Protein AF-A0A0J1BPG5-F1 (afdb_monomer_lite)

Structure (mmCIF, N/CA/C/O backbone):
data_AF-A0A0J1BPG5-F1
#
_entry.id   AF-A0A0J1BPG5-F1
#
loop_
_atom_site.group_PDB
_atom_site.id
_atom_site.type_symbol
_atom_site.label_atom_id
_atom_site.label_alt_id
_atom_site.label_comp_id
_atom_site.label_asym_id
_atom_site.label_entity_id
_atom_site.label_seq_id
_atom_site.pdbx_PDB_ins_code
_atom_site.Cartn_x
_atom_site.Cartn_y
_atom_site.Cartn_z
_atom_site.occupancy
_atom_site.B_iso_or_equiv
_atom_site.auth_seq_id
_atom_site.auth_comp_id
_atom_site.auth_asym_id
_atom_site.auth_atom_id
_atom_site.pdbx_PDB_model_num
ATOM 1 N N . MET A 1 1 ? -64.430 17.012 45.928 1.00 40.44 1 MET A N 1
ATOM 2 C CA . MET A 1 1 ? -64.135 16.975 44.481 1.00 40.44 1 MET A CA 1
ATOM 3 C C . MET A 1 1 ? -62.806 17.690 44.290 1.00 40.44 1 MET A C 1
ATOM 5 O O . MET A 1 1 ? -62.774 18.909 44.250 1.00 40.44 1 MET A O 1
ATOM 9 N N . THR A 1 2 ? -61.705 16.946 44.388 1.00 44.47 2 THR A N 1
ATOM 10 C CA . THR A 1 2 ? -60.330 17.469 44.451 1.00 44.47 2 THR A CA 1
ATOM 11 C C . THR A 1 2 ? -59.720 17.453 43.049 1.00 44.47 2 THR A C 1
ATOM 13 O O . THR A 1 2 ? -59.642 16.403 42.420 1.00 44.47 2 THR A O 1
ATOM 16 N N . ASP A 1 3 ? -59.353 18.635 42.557 1.00 49.94 3 ASP A N 1
ATOM 17 C CA . ASP A 1 3 ? -58.780 18.901 41.230 1.00 49.94 3 ASP A CA 1
ATOM 18 C C . ASP A 1 3 ? -57.337 18.338 41.126 1.00 49.94 3 ASP A C 1
ATOM 20 O O . ASP A 1 3 ? -56.510 18.642 41.994 1.00 49.94 3 ASP A O 1
ATOM 24 N N . PRO A 1 4 ? -56.992 17.514 40.111 1.00 56.50 4 PRO A N 1
ATOM 25 C CA . PRO A 1 4 ? -55.675 16.909 39.962 1.00 56.50 4 PRO A CA 1
ATOM 26 C C . PRO A 1 4 ? -54.761 17.828 39.144 1.00 56.50 4 PRO A C 1
ATOM 28 O O . PRO A 1 4 ? -54.437 17.558 37.989 1.00 56.50 4 PRO A O 1
ATOM 31 N N . ARG A 1 5 ? -54.303 18.930 39.738 1.00 52.34 5 ARG A N 1
ATOM 32 C CA . ARG A 1 5 ? -53.213 19.727 39.159 1.00 52.34 5 ARG A CA 1
ATOM 33 C C . ARG A 1 5 ? -51.902 19.413 39.859 1.00 52.34 5 ARG A C 1
ATOM 35 O O . ARG A 1 5 ? -51.412 20.176 40.682 1.00 52.34 5 ARG A O 1
ATOM 42 N N . THR A 1 6 ? -51.317 18.273 39.507 1.00 50.06 6 THR A N 1
ATOM 43 C CA . THR A 1 6 ? -49.895 18.015 39.749 1.00 50.06 6 THR A CA 1
ATOM 44 C C . THR A 1 6 ? -49.114 18.677 38.613 1.00 50.06 6 THR A C 1
ATOM 46 O O . THR A 1 6 ? -49.211 18.216 37.474 1.00 50.06 6 THR A O 1
ATOM 49 N N . PRO A 1 7 ? -48.346 19.757 38.839 1.00 49.91 7 PRO A N 1
ATOM 50 C CA . PRO A 1 7 ? -47.414 20.205 37.822 1.00 49.91 7 PRO A CA 1
ATOM 51 C C . PRO A 1 7 ? -46.333 19.129 37.700 1.00 49.91 7 PRO A C 1
ATOM 53 O O . PRO A 1 7 ? -45.561 18.897 38.632 1.00 49.91 7 PRO A O 1
ATOM 56 N N . ALA A 1 8 ? -46.300 18.442 36.556 1.00 49.44 8 ALA A N 1
ATOM 57 C CA . ALA A 1 8 ? -45.206 17.564 36.173 1.00 49.44 8 ALA A CA 1
ATOM 58 C C . ALA A 1 8 ? -43.928 18.409 36.119 1.00 49.44 8 ALA A C 1
ATOM 60 O O . ALA A 1 8 ? -43.633 19.079 35.127 1.00 49.44 8 ALA A O 1
ATOM 61 N N . ARG A 1 9 ? -43.208 18.442 37.242 1.00 46.25 9 ARG A N 1
ATOM 62 C CA . ARG A 1 9 ? -41.942 19.143 37.405 1.00 46.25 9 ARG A CA 1
ATOM 63 C C . ARG A 1 9 ? -40.954 18.473 36.459 1.00 46.25 9 ARG A C 1
ATOM 65 O O . ARG A 1 9 ? -40.391 17.435 36.783 1.00 46.25 9 ARG A O 1
ATOM 72 N N . ARG A 1 10 ? -40.805 19.026 35.252 1.00 55.59 10 ARG A N 1
ATOM 73 C CA . ARG A 1 10 ? -39.777 18.614 34.295 1.00 55.59 10 ARG A CA 1
ATOM 74 C C . ARG A 1 10 ? -38.435 18.878 34.963 1.00 55.59 10 ARG A C 1
ATOM 76 O O . ARG A 1 10 ? -37.985 20.019 35.035 1.00 55.59 10 ARG A O 1
ATOM 83 N N . VAL A 1 11 ? -37.855 17.830 35.536 1.00 58.38 11 VAL A N 1
ATOM 84 C CA . VAL A 1 11 ? -36.516 17.857 36.113 1.00 58.38 11 VAL A CA 1
ATOM 85 C C . VAL A 1 11 ? -35.565 17.996 34.932 1.00 58.38 11 VAL A C 1
ATOM 87 O O . VAL A 1 11 ? -35.218 17.012 34.285 1.00 58.38 11 VAL A O 1
ATOM 90 N N . LEU A 1 12 ? -35.222 19.239 34.586 1.00 57.22 12 LEU A N 1
ATOM 91 C CA . LEU A 1 12 ? -34.100 19.495 33.693 1.00 57.22 12 LEU A CA 1
ATOM 92 C C . LEU A 1 12 ? -32.877 18.849 34.362 1.00 57.22 12 LEU A C 1
ATOM 94 O O . LEU A 1 12 ? -32.638 19.135 35.542 1.00 57.22 12 LEU A O 1
ATOM 98 N N . PRO A 1 13 ? -32.143 17.955 33.677 1.00 60.31 13 PRO A N 1
ATOM 99 C CA . PRO A 1 13 ? -30.957 17.359 34.264 1.00 60.31 13 PRO A CA 1
ATOM 100 C C . PRO A 1 13 ? -30.016 18.495 34.678 1.00 60.31 13 PRO A C 1
ATOM 102 O O . PRO A 1 13 ? -29.844 19.449 33.909 1.00 60.31 13 PRO A O 1
ATOM 105 N N . PRO A 1 14 ? -29.444 18.454 35.891 1.00 72.81 14 PRO A N 1
ATOM 106 C CA . PRO A 1 14 ? -28.554 19.514 36.320 1.00 72.81 14 PRO A CA 1
ATOM 107 C C . PRO A 1 14 ? -27.385 19.600 35.330 1.00 72.81 14 PRO A C 1
ATOM 109 O O . PRO A 1 14 ? -26.887 18.578 34.859 1.00 72.81 14 PRO A O 1
ATOM 112 N N . LEU A 1 15 ? -26.956 20.824 35.000 1.00 72.06 15 LEU A N 1
ATOM 113 C CA . LEU A 1 15 ? -25.802 21.111 34.132 1.00 72.06 15 LEU A CA 1
ATOM 114 C C . LEU A 1 15 ? -24.607 20.144 34.309 1.00 72.06 15 LEU A C 1
ATOM 116 O O . LEU A 1 15 ? -24.095 19.676 33.291 1.00 72.06 15 LEU A O 1
ATOM 120 N N . PRO A 1 16 ? -24.179 19.769 35.537 1.00 76.25 16 PRO A N 1
ATOM 121 C CA . PRO A 1 16 ? -23.115 18.778 35.724 1.00 76.25 16 PRO A CA 1
ATOM 122 C C . PRO A 1 16 ? -23.432 17.393 35.145 1.00 76.25 16 PRO A C 1
ATOM 124 O O . PRO A 1 16 ? -22.532 16.737 34.632 1.00 76.25 16 PRO A O 1
ATOM 127 N N . THR A 1 17 ? -24.687 16.942 35.179 1.00 80.81 17 THR A N 1
ATOM 128 C CA . THR A 1 17 ? -25.101 15.664 34.582 1.00 80.81 17 THR A CA 1
ATOM 129 C C . THR A 1 17 ? -24.989 15.712 33.067 1.00 80.81 17 THR A C 1
ATOM 131 O O . THR A 1 17 ? -24.470 14.771 32.479 1.00 80.81 17 THR A O 1
ATOM 134 N N . VAL A 1 18 ? -25.405 16.822 32.446 1.00 83.81 18 VAL A N 1
ATOM 135 C CA . VAL A 1 18 ? -25.282 17.019 30.993 1.00 83.81 18 VAL A CA 1
ATOM 136 C C . VAL A 1 18 ? -23.811 17.009 30.580 1.00 83.81 18 VAL A C 1
ATOM 138 O O . VAL A 1 18 ? -23.436 16.268 29.671 1.00 83.81 18 VAL A O 1
ATOM 141 N N . LEU A 1 19 ? -22.966 17.762 31.291 1.00 84.56 19 LEU A N 1
ATOM 142 C CA . LEU A 1 19 ? -21.525 17.804 31.047 1.00 84.56 19 LEU A CA 1
ATOM 143 C C . LEU A 1 19 ? -20.885 16.415 31.194 1.00 84.56 19 LEU A C 1
ATOM 145 O O . LEU A 1 19 ? -20.103 16.012 30.338 1.00 84.56 19 LEU A O 1
ATOM 149 N N . LEU A 1 20 ? -21.255 15.665 32.237 1.00 86.62 20 LEU A N 1
ATOM 150 C CA . LEU A 1 20 ? -20.768 14.306 32.467 1.00 86.62 20 LEU A CA 1
ATOM 151 C C . LEU A 1 20 ? -21.161 13.372 31.316 1.00 86.62 20 LEU A C 1
ATOM 153 O O . LEU A 1 20 ? -20.309 12.657 30.799 1.00 86.62 20 LEU A O 1
ATOM 157 N N . THR A 1 21 ? -22.420 13.397 30.869 1.00 85.88 21 THR A N 1
ATOM 158 C CA . THR A 1 21 ? -22.851 12.591 29.715 1.00 85.88 21 THR A CA 1
ATOM 159 C C . THR A 1 21 ? -22.114 12.969 28.438 1.00 85.88 21 THR A C 1
ATOM 161 O O . THR A 1 21 ? -21.684 12.080 27.709 1.00 85.88 21 THR A O 1
ATOM 164 N N . VAL A 1 22 ? -21.908 14.263 28.178 1.00 88.25 22 VAL A N 1
ATOM 165 C CA . VAL A 1 22 ? -21.144 14.730 27.012 1.00 88.25 22 VAL A CA 1
ATOM 166 C C . VAL A 1 22 ? -19.698 14.241 27.088 1.00 88.25 22 VAL A C 1
ATOM 168 O O . VAL A 1 22 ? -19.182 13.727 26.099 1.00 88.25 22 VAL A O 1
ATOM 171 N N . LEU A 1 23 ? -19.068 14.319 28.263 1.00 89.00 23 LEU A N 1
ATOM 172 C CA . LEU A 1 23 ? -17.714 13.818 28.488 1.00 89.00 23 LEU A CA 1
ATOM 173 C C . LEU A 1 23 ? -17.625 12.301 28.271 1.00 89.00 23 LEU A C 1
ATOM 175 O O . LEU A 1 23 ? -16.707 11.836 27.601 1.00 89.00 23 LEU A O 1
ATOM 179 N N . VAL A 1 24 ? -18.587 11.529 28.783 1.00 86.94 24 VAL A N 1
ATOM 180 C CA . VAL A 1 24 ? -18.648 10.071 28.593 1.00 86.94 24 VAL A CA 1
ATOM 181 C C . VAL A 1 24 ? -18.837 9.715 27.119 1.00 86.94 24 VAL A C 1
ATOM 183 O O . VAL A 1 24 ? -18.150 8.827 26.622 1.00 86.94 24 VAL A O 1
ATOM 186 N N . VAL A 1 25 ? -19.709 10.421 26.395 1.00 88.31 25 VAL A N 1
ATOM 187 C CA . VAL A 1 25 ? -19.909 10.216 24.952 1.00 88.31 25 VAL A CA 1
ATOM 188 C C . VAL A 1 25 ? -18.641 10.559 24.169 1.00 88.31 25 VAL A C 1
ATOM 190 O O . VAL A 1 25 ? -18.252 9.798 23.288 1.00 88.31 25 VAL A O 1
ATOM 193 N N . LEU A 1 26 ? -17.954 11.650 24.516 1.00 84.94 26 LEU A N 1
ATOM 194 C CA . LEU A 1 26 ? -16.664 12.017 23.925 1.00 84.94 26 LEU A CA 1
ATOM 195 C C . LEU A 1 26 ? -15.600 10.947 24.176 1.00 84.94 26 LEU A C 1
ATOM 197 O O . LEU A 1 26 ? -14.929 10.522 23.240 1.00 84.94 26 LEU A O 1
ATOM 201 N N . LEU A 1 27 ? -15.471 10.468 25.414 1.00 84.12 27 LEU A N 1
ATOM 202 C CA . LEU A 1 27 ? -14.527 9.410 25.770 1.00 84.12 27 LEU A CA 1
ATOM 203 C C . LEU A 1 27 ? -14.860 8.089 25.071 1.00 84.12 27 LEU A C 1
ATOM 205 O O . LEU A 1 27 ? -13.953 7.413 24.595 1.00 84.12 27 LEU A O 1
ATOM 209 N N . ALA A 1 28 ? -16.141 7.738 24.949 1.00 79.44 28 ALA A N 1
ATOM 210 C CA . ALA A 1 28 ? -16.584 6.555 24.219 1.00 79.44 28 ALA A CA 1
ATOM 211 C C . ALA A 1 28 ? -16.342 6.686 22.709 1.00 79.44 28 ALA A C 1
ATOM 213 O O . ALA A 1 28 ? -15.938 5.716 22.074 1.00 79.44 28 ALA A O 1
ATOM 214 N N . ALA A 1 29 ? -16.519 7.876 22.130 1.00 74.38 29 ALA A N 1
ATOM 215 C CA . ALA A 1 29 ? -16.209 8.143 20.729 1.00 74.38 29 ALA A CA 1
ATOM 216 C C . ALA A 1 29 ? -14.697 8.078 20.463 1.00 74.38 29 ALA A C 1
ATOM 218 O O . ALA A 1 29 ? -14.271 7.430 19.508 1.00 74.38 29 ALA A O 1
ATOM 219 N N . LEU A 1 30 ? -13.873 8.668 21.337 1.00 71.75 30 LEU A N 1
ATOM 220 C CA . LEU A 1 30 ? -12.412 8.561 21.262 1.00 71.75 30 LEU A CA 1
ATOM 221 C C . LEU A 1 30 ? -11.937 7.116 21.476 1.00 71.75 30 LEU A C 1
ATOM 223 O O . LEU A 1 30 ? -11.056 6.644 20.757 1.00 71.75 30 LEU A O 1
ATOM 227 N N . GLY A 1 31 ? -12.523 6.403 22.438 1.00 67.00 31 GLY A N 1
ATOM 228 C CA . GLY A 1 31 ? -12.228 5.001 22.728 1.00 67.00 31 GLY A CA 1
ATOM 229 C C . GLY A 1 31 ? -12.634 4.078 21.580 1.00 67.00 31 GLY A C 1
ATOM 230 O O . GLY A 1 31 ? -11.829 3.273 21.124 1.00 67.00 31 GLY A O 1
ATOM 231 N N . GLY A 1 32 ? -13.838 4.247 21.037 1.00 62.34 32 GLY A N 1
ATOM 232 C CA . GLY A 1 32 ? -14.332 3.508 19.874 1.00 62.34 32 GLY A CA 1
ATOM 233 C C . GLY A 1 32 ? -13.509 3.779 18.614 1.00 62.34 32 GLY A C 1
ATOM 234 O O . GLY A 1 32 ? -13.170 2.847 17.886 1.00 62.34 32 GLY A O 1
ATOM 235 N N . TRP A 1 33 ? -13.090 5.030 18.402 1.00 58.16 33 TRP A N 1
ATOM 236 C CA . TRP A 1 33 ? -12.151 5.395 17.340 1.00 58.16 33 TRP A CA 1
ATOM 237 C C . TRP A 1 33 ? -10.798 4.693 17.508 1.00 58.16 33 TRP A C 1
ATOM 239 O O . TRP A 1 33 ? -10.240 4.169 16.544 1.00 58.16 33 TRP A O 1
ATOM 249 N N . ARG A 1 34 ? -10.286 4.613 18.743 1.00 60.53 34 ARG A N 1
ATOM 250 C CA . ARG A 1 34 ? -9.055 3.875 19.062 1.00 60.53 34 ARG A CA 1
ATOM 251 C C . ARG A 1 34 ? -9.207 2.368 18.864 1.00 60.53 34 ARG A C 1
ATOM 253 O O . ARG A 1 34 ? -8.284 1.766 18.332 1.00 60.53 34 ARG A O 1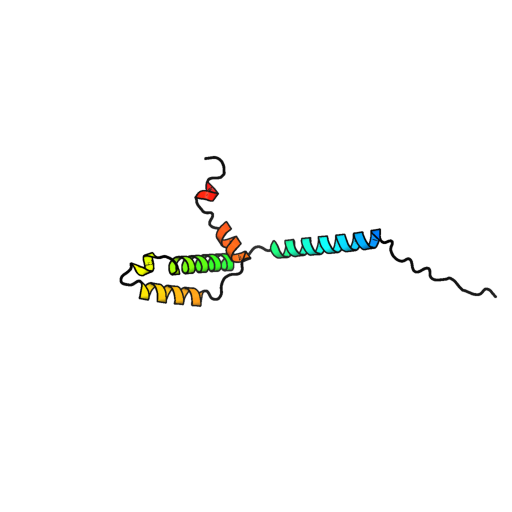
ATOM 260 N N . LEU A 1 35 ? -10.352 1.768 19.195 1.00 59.12 35 LEU A N 1
ATOM 261 C CA . LEU A 1 35 ? -10.619 0.352 18.909 1.00 59.12 35 LEU A CA 1
ATOM 262 C C . LEU A 1 35 ? -10.727 0.068 17.402 1.00 59.12 35 LEU A C 1
ATOM 264 O O . LEU A 1 35 ? -10.222 -0.950 16.933 1.00 59.12 35 LEU A O 1
ATOM 268 N N . GLY A 1 36 ? -11.329 0.972 16.624 1.00 58.09 36 GLY A N 1
ATOM 269 C CA . GLY A 1 36 ? -11.337 0.885 15.160 1.00 58.09 36 GLY A CA 1
ATOM 270 C C . GLY A 1 36 ? -9.937 1.024 14.551 1.00 58.09 36 GLY A C 1
ATOM 271 O O . GLY A 1 36 ? -9.607 0.336 13.584 1.00 58.09 36 GLY A O 1
ATOM 272 N N . ALA A 1 37 ? -9.091 1.865 15.153 1.00 58.28 37 ALA A N 1
ATOM 273 C CA . ALA A 1 37 ? -7.688 2.035 14.780 1.00 58.28 37 ALA A CA 1
ATOM 274 C C . ALA A 1 37 ? -6.778 0.882 15.249 1.00 58.28 37 ALA A C 1
ATOM 276 O O . ALA A 1 37 ? -5.727 0.678 14.649 1.00 58.28 37 ALA A O 1
ATOM 277 N N . ALA A 1 38 ? -7.179 0.128 16.278 1.00 61.31 38 ALA A N 1
ATOM 278 C CA . ALA A 1 38 ? -6.439 -1.010 16.828 1.00 61.31 38 ALA A CA 1
ATOM 279 C C . ALA A 1 38 ? -6.691 -2.329 16.082 1.00 61.31 38 ALA A C 1
ATOM 281 O O . ALA A 1 38 ? -6.114 -3.354 16.445 1.00 61.31 38 ALA A O 1
ATOM 282 N N . ARG A 1 39 ? -7.547 -2.336 15.048 1.00 73.50 39 ARG A N 1
ATOM 283 C CA . ARG A 1 39 ? -7.685 -3.525 14.203 1.00 73.50 39 ARG A CA 1
ATOM 284 C C . ARG A 1 39 ? -6.355 -3.807 13.499 1.00 73.50 39 ARG A C 1
ATOM 286 O O . ARG A 1 39 ? -5.852 -2.906 12.821 1.00 73.50 39 ARG A O 1
ATOM 293 N N . PRO A 1 40 ? -5.808 -5.029 13.635 1.00 77.25 40 PRO A N 1
ATOM 294 C CA . PRO A 1 40 ? -4.585 -5.402 12.947 1.00 77.25 40 PRO A CA 1
ATOM 295 C C . PRO A 1 40 ? -4.790 -5.271 11.438 1.00 77.25 40 PRO A C 1
ATOM 297 O O . PRO A 1 40 ? -5.833 -5.659 10.906 1.00 77.25 40 PRO A O 1
ATOM 300 N N . VAL A 1 41 ? -3.806 -4.677 10.764 1.00 83.81 41 VAL A N 1
ATOM 301 C CA . VAL A 1 41 ? -3.792 -4.595 9.302 1.00 83.81 41 VAL A CA 1
ATOM 302 C C . VAL A 1 41 ? -3.508 -6.001 8.758 1.00 83.81 41 VAL A C 1
ATOM 304 O O . VAL A 1 41 ? -2.579 -6.642 9.256 1.00 83.81 41 VAL A O 1
ATOM 307 N N . PRO A 1 42 ? -4.276 -6.500 7.773 1.00 88.50 42 PRO A N 1
ATOM 308 C CA . PRO A 1 42 ? -4.013 -7.798 7.159 1.00 88.50 42 PRO A CA 1
ATOM 309 C C . PRO A 1 42 ? -2.585 -7.884 6.595 1.00 88.50 42 PRO A C 1
ATOM 311 O O . PRO A 1 42 ? -2.114 -6.907 6.008 1.00 88.50 42 PRO A O 1
ATOM 314 N N . PRO A 1 43 ? -1.898 -9.035 6.711 1.00 85.81 43 PRO A N 1
ATOM 315 C CA . PRO A 1 43 ? -0.512 -9.175 6.258 1.00 85.81 43 PRO A CA 1
ATOM 316 C C . PRO A 1 43 ? -0.347 -8.895 4.758 1.00 85.81 43 PRO A C 1
ATOM 318 O O . PRO A 1 43 ? 0.642 -8.286 4.364 1.00 85.81 43 PRO A O 1
ATOM 321 N N . ASP A 1 44 ? -1.340 -9.236 3.934 1.00 90.88 44 ASP A N 1
ATOM 322 C CA . ASP A 1 44 ? -1.315 -8.961 2.491 1.00 90.88 44 ASP A CA 1
ATOM 323 C C . ASP A 1 44 ? -1.365 -7.458 2.181 1.00 90.88 44 ASP A C 1
ATOM 325 O O . ASP A 1 44 ? -0.703 -6.975 1.262 1.00 90.88 44 ASP A O 1
ATOM 329 N N . GLU A 1 45 ? -2.108 -6.678 2.975 1.00 90.69 45 GLU A N 1
ATOM 330 C CA . GLU A 1 45 ? -2.131 -5.220 2.837 1.00 90.69 45 GLU A CA 1
ATOM 331 C C . GLU A 1 45 ? -0.797 -4.595 3.243 1.00 90.69 45 GLU A C 1
ATOM 333 O O . GLU A 1 45 ? -0.368 -3.625 2.617 1.00 90.69 45 GLU A O 1
ATOM 338 N N . VAL A 1 46 ? -0.146 -5.156 4.266 1.00 90.81 46 VAL A N 1
ATOM 339 C CA . VAL A 1 46 ? 1.189 -4.743 4.711 1.00 90.81 46 VAL A CA 1
ATOM 340 C C . VAL A 1 46 ? 2.229 -5.050 3.633 1.00 90.81 46 VAL A C 1
ATOM 342 O O . VAL A 1 46 ? 2.982 -4.156 3.253 1.00 90.81 46 VAL A O 1
ATOM 345 N N . ALA A 1 47 ? 2.226 -6.269 3.088 1.00 91.62 47 ALA A N 1
ATOM 346 C CA . ALA A 1 47 ? 3.139 -6.690 2.028 1.00 91.62 47 ALA A CA 1
ATOM 347 C C . ALA A 1 47 ? 2.965 -5.847 0.757 1.00 91.62 47 ALA A C 1
ATOM 349 O O . ALA A 1 47 ? 3.940 -5.375 0.175 1.00 91.62 47 ALA A O 1
ATOM 350 N N . ARG A 1 48 ? 1.717 -5.580 0.358 1.00 93.88 48 ARG A N 1
ATOM 351 C CA . ARG A 1 48 ? 1.419 -4.692 -0.771 1.00 93.88 48 ARG A CA 1
ATOM 352 C C . ARG A 1 48 ? 1.884 -3.258 -0.508 1.00 93.88 48 ARG A C 1
ATOM 354 O O . ARG A 1 48 ? 2.420 -2.629 -1.414 1.00 93.88 48 ARG A O 1
ATOM 361 N N . ALA A 1 49 ? 1.672 -2.726 0.698 1.00 93.19 49 ALA A N 1
ATOM 362 C CA . ALA A 1 49 ? 2.100 -1.371 1.047 1.00 93.19 49 ALA A CA 1
ATOM 363 C C . ALA A 1 49 ? 3.630 -1.225 1.047 1.00 93.19 49 ALA A C 1
ATOM 365 O O . ALA A 1 49 ? 4.142 -0.206 0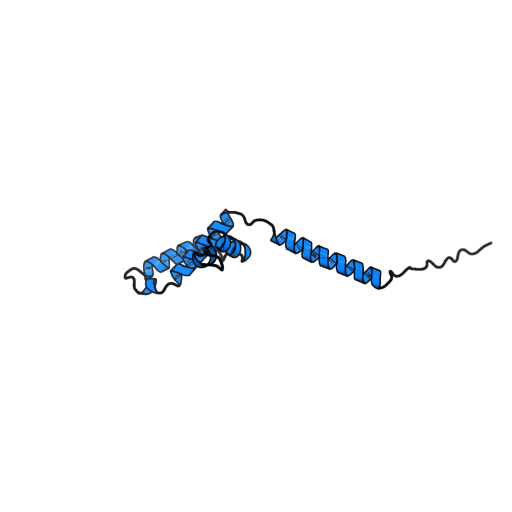.583 1.00 93.19 49 ALA A O 1
ATOM 366 N N . ASP A 1 50 ? 4.346 -2.244 1.525 1.00 93.25 50 ASP A N 1
ATOM 367 C CA . ASP A 1 50 ? 5.808 -2.315 1.478 1.00 93.25 50 ASP A CA 1
ATOM 368 C C . ASP A 1 50 ? 6.322 -2.396 0.032 1.00 93.25 50 ASP A C 1
ATOM 370 O O . ASP A 1 50 ? 7.155 -1.581 -0.366 1.00 93.25 50 ASP A O 1
ATOM 374 N N . ALA A 1 51 ? 5.760 -3.291 -0.788 1.00 94.44 51 ALA A N 1
ATOM 375 C CA . ALA A 1 51 ? 6.104 -3.403 -2.206 1.00 94.44 51 ALA A CA 1
ATOM 376 C C . ALA A 1 51 ? 5.874 -2.081 -2.954 1.00 94.44 51 ALA A C 1
ATOM 378 O O . ALA A 1 51 ? 6.772 -1.598 -3.638 1.00 94.44 51 ALA A O 1
ATOM 379 N N . TRP A 1 52 ? 4.715 -1.446 -2.748 1.00 96.12 52 TRP A N 1
ATOM 380 C CA . TRP A 1 52 ? 4.394 -0.152 -3.352 1.00 96.12 52 TRP A CA 1
ATOM 381 C C . TRP A 1 52 ? 5.402 0.926 -2.941 1.00 96.12 52 TRP A C 1
ATOM 383 O O . TRP A 1 52 ? 5.913 1.654 -3.788 1.00 96.12 52 TRP A O 1
ATOM 393 N N . SER A 1 53 ? 5.743 0.993 -1.648 1.00 93.88 53 SER A N 1
ATOM 394 C CA . SER A 1 53 ? 6.721 1.958 -1.139 1.00 93.88 53 SER A CA 1
ATOM 395 C C . SER A 1 53 ? 8.109 1.743 -1.736 1.00 93.88 53 SER A C 1
ATOM 397 O O . SER A 1 53 ? 8.775 2.721 -2.061 1.00 93.88 53 SER A O 1
ATOM 399 N N . ARG A 1 54 ? 8.563 0.492 -1.879 1.00 93.12 54 ARG A N 1
ATOM 400 C CA . ARG A 1 54 ? 9.880 0.185 -2.455 1.00 93.12 54 ARG A CA 1
ATOM 401 C C . ARG A 1 54 ? 9.946 0.548 -3.929 1.00 93.12 54 ARG A C 1
ATOM 403 O O . ARG A 1 54 ? 10.910 1.188 -4.336 1.00 93.12 54 ARG A O 1
ATOM 410 N N . THR A 1 55 ? 8.927 0.193 -4.707 1.00 94.56 55 THR A N 1
ATOM 411 C CA . THR A 1 55 ? 8.852 0.548 -6.130 1.00 94.56 55 THR A CA 1
ATOM 412 C C . THR A 1 55 ? 8.855 2.066 -6.315 1.00 94.56 55 THR A C 1
ATOM 414 O O . THR A 1 55 ? 9.620 2.577 -7.128 1.00 94.56 55 THR A O 1
ATOM 417 N N . GLU A 1 56 ? 8.100 2.803 -5.495 1.00 94.38 56 GLU A N 1
ATOM 418 C CA . GLU A 1 56 ? 8.099 4.271 -5.506 1.00 94.38 56 GLU A CA 1
ATOM 419 C C . GLU A 1 56 ? 9.472 4.860 -5.136 1.00 94.38 56 GLU A C 1
ATOM 421 O O . GLU A 1 56 ? 9.937 5.822 -5.749 1.00 94.38 56 GLU A O 1
ATOM 426 N N . THR A 1 57 ? 10.157 4.288 -4.140 1.00 94.38 57 THR A N 1
ATOM 427 C CA . THR A 1 57 ? 11.520 4.705 -3.778 1.00 94.38 57 THR A CA 1
ATOM 428 C C . THR A 1 57 ? 12.508 4.453 -4.914 1.00 94.38 57 THR A C 1
ATOM 430 O O . THR A 1 57 ? 13.327 5.326 -5.193 1.00 94.38 57 THR A O 1
ATOM 433 N N . LEU A 1 58 ? 12.421 3.302 -5.586 1.00 93.81 58 LEU A N 1
ATOM 434 C CA . LEU A 1 58 ? 13.276 2.976 -6.728 1.00 93.81 58 LEU A CA 1
ATOM 435 C C . LEU A 1 58 ? 13.044 3.943 -7.891 1.00 93.81 58 LEU A C 1
ATOM 437 O O . LEU A 1 58 ? 14.016 4.459 -8.429 1.00 93.81 58 LEU A O 1
ATOM 441 N N . LEU A 1 59 ? 11.787 4.255 -8.223 1.00 93.88 59 LEU A N 1
ATOM 442 C CA . LEU A 1 59 ? 11.437 5.211 -9.283 1.00 93.88 59 LEU A CA 1
ATOM 443 C C . LEU A 1 59 ? 12.052 6.600 -9.071 1.00 93.88 59 LEU A C 1
ATOM 445 O O . LEU A 1 59 ? 12.453 7.255 -10.034 1.00 93.88 59 LEU A O 1
ATOM 449 N N . ARG A 1 60 ? 12.146 7.040 -7.811 1.00 92.44 60 ARG A N 1
ATOM 450 C CA . ARG A 1 60 ? 12.732 8.332 -7.423 1.00 92.44 60 ARG A CA 1
ATOM 451 C C . ARG A 1 60 ? 14.252 8.297 -7.275 1.00 92.44 60 ARG A C 1
ATOM 453 O O . ARG A 1 60 ? 14.851 9.341 -7.022 1.00 92.44 60 ARG A O 1
ATOM 460 N N . HIS A 1 61 ? 14.875 7.124 -7.361 1.00 92.81 61 HIS A N 1
ATOM 461 C CA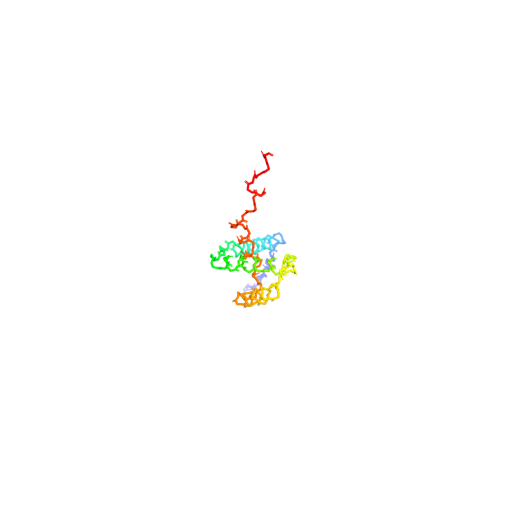 . HIS A 1 61 ? 16.300 6.997 -7.112 1.00 92.81 61 HIS A CA 1
ATOM 462 C C . HIS A 1 61 ? 17.106 7.540 -8.307 1.00 92.81 61 HIS A C 1
ATOM 464 O O . HIS A 1 61 ? 16.853 7.134 -9.445 1.00 92.81 61 HIS A O 1
ATOM 470 N N . PRO A 1 62 ? 18.104 8.416 -8.077 1.00 89.31 62 PRO A N 1
ATOM 471 C CA . PRO A 1 62 ? 18.858 9.059 -9.156 1.00 89.31 62 PRO A CA 1
ATOM 472 C C . PRO A 1 62 ? 19.656 8.064 -10.005 1.00 89.31 62 PRO A C 1
ATOM 474 O O . PRO A 1 62 ? 19.852 8.295 -11.189 1.00 89.31 62 PRO A O 1
ATOM 477 N N . SER A 1 63 ? 20.033 6.906 -9.450 1.00 88.25 63 SER A N 1
ATOM 478 C CA . SER A 1 63 ? 20.775 5.883 -10.203 1.00 88.25 63 SER A CA 1
ATOM 479 C C . SER A 1 63 ? 20.020 5.325 -11.411 1.00 88.25 63 SER A C 1
ATOM 481 O O . SER A 1 63 ? 20.641 4.690 -12.251 1.00 88.25 63 SER A O 1
ATOM 483 N N . LEU A 1 64 ? 18.696 5.500 -11.504 1.00 85.25 64 LEU A N 1
ATOM 484 C CA . LEU A 1 64 ? 17.952 5.127 -12.710 1.00 85.25 64 LEU A CA 1
ATOM 485 C C . LEU A 1 64 ? 18.319 6.000 -13.915 1.00 85.25 64 LEU A C 1
ATOM 487 O O . LEU A 1 64 ? 18.094 5.579 -15.041 1.00 85.25 64 LEU A O 1
ATOM 491 N N . GLU A 1 65 ? 18.847 7.203 -13.695 1.00 84.31 65 GLU A N 1
ATOM 492 C CA . GLU A 1 65 ? 19.245 8.127 -14.763 1.00 84.31 65 GLU A CA 1
ATOM 493 C C . GLU A 1 65 ? 20.615 7.772 -15.345 1.00 84.31 65 GLU A C 1
ATOM 495 O O . GLU A 1 65 ? 20.853 7.989 -16.529 1.00 84.31 65 GLU A O 1
ATOM 500 N N . ASP A 1 66 ? 21.476 7.162 -14.528 1.00 87.12 66 ASP A N 1
ATOM 501 C CA . ASP A 1 66 ? 22.835 6.764 -14.906 1.00 87.12 66 ASP A CA 1
ATOM 502 C C . ASP A 1 66 ? 22.890 5.399 -15.622 1.00 87.12 66 ASP A C 1
ATOM 504 O O . ASP A 1 66 ? 23.938 4.998 -16.128 1.00 87.12 66 ASP A O 1
ATOM 508 N N . LEU A 1 67 ? 21.778 4.657 -15.657 1.00 88.44 67 LEU A N 1
ATOM 509 C CA . LEU A 1 67 ? 21.688 3.354 -16.318 1.00 88.44 67 LEU A CA 1
ATOM 510 C C . LEU A 1 67 ? 21.401 3.516 -17.815 1.00 88.44 67 LEU A C 1
ATOM 512 O O . LEU A 1 67 ? 20.428 4.167 -18.192 1.00 88.44 67 LEU A O 1
ATOM 516 N N . GLU A 1 68 ? 22.160 2.815 -18.666 1.00 87.44 68 GLU A N 1
ATOM 517 C CA . GLU A 1 68 ? 21.906 2.758 -20.120 1.00 87.44 68 GLU A CA 1
ATOM 518 C C . GLU A 1 68 ? 20.472 2.289 -20.437 1.00 87.44 68 GLU A C 1
ATOM 520 O O . GLU A 1 68 ? 19.822 2.801 -21.347 1.00 87.44 68 GLU A O 1
ATOM 525 N N . GLU A 1 69 ? 19.941 1.365 -19.631 1.00 91.12 69 GLU A N 1
ATOM 526 C CA . GLU A 1 69 ? 18.574 0.834 -19.739 1.00 91.12 69 GLU A CA 1
ATOM 527 C C . GLU A 1 69 ? 17.581 1.515 -18.778 1.00 91.12 69 GLU A C 1
ATOM 529 O O . GLU A 1 69 ? 16.454 1.047 -18.590 1.00 91.12 69 GLU A O 1
ATOM 534 N N . GLY A 1 70 ? 17.965 2.639 -18.169 1.00 89.38 70 GLY A N 1
ATOM 535 C CA . GLY A 1 70 ? 17.208 3.316 -17.116 1.00 89.38 70 GLY A CA 1
ATOM 536 C C . GLY A 1 70 ? 15.762 3.642 -17.488 1.00 89.38 70 GLY A C 1
ATOM 537 O O . GLY A 1 70 ? 14.850 3.473 -16.678 1.00 89.38 70 GLY A O 1
ATOM 538 N N . ALA A 1 71 ? 15.521 4.023 -18.746 1.00 90.81 71 ALA A N 1
ATOM 539 C CA . ALA A 1 71 ? 14.178 4.288 -19.262 1.00 90.81 71 ALA A CA 1
ATOM 540 C C . ALA A 1 71 ? 13.294 3.028 -19.317 1.00 90.81 71 ALA A C 1
ATOM 542 O O . ALA A 1 71 ? 12.105 3.098 -19.003 1.00 90.81 71 ALA A O 1
ATOM 543 N N . ALA A 1 72 ? 13.863 1.875 -19.683 1.00 93.94 72 ALA A N 1
ATOM 544 C CA . ALA A 1 72 ? 13.138 0.607 -19.721 1.00 93.94 72 ALA A CA 1
ATOM 545 C C . ALA A 1 72 ? 12.819 0.114 -18.303 1.00 93.94 72 ALA A C 1
ATOM 547 O O . ALA A 1 72 ? 11.691 -0.299 -18.036 1.00 93.94 72 ALA A O 1
ATOM 548 N N . VAL A 1 73 ? 13.780 0.240 -17.381 1.00 94.31 73 VAL A N 1
ATOM 549 C CA . VAL A 1 73 ? 13.587 -0.087 -15.961 1.00 94.31 73 VAL A CA 1
ATOM 550 C C . VAL A 1 73 ? 12.523 0.813 -15.335 1.00 94.31 73 VAL A C 1
ATOM 552 O O . VAL A 1 73 ? 11.634 0.320 -14.646 1.00 94.31 73 VAL A O 1
ATOM 555 N N . ARG A 1 74 ? 12.552 2.122 -15.612 1.00 94.00 74 ARG A N 1
ATOM 556 C CA . ARG A 1 74 ? 1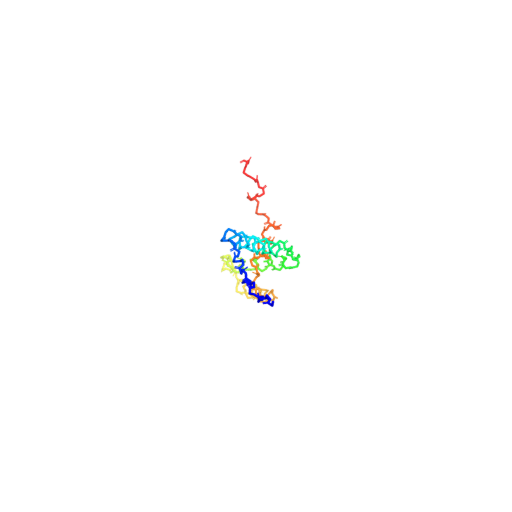1.536 3.067 -15.130 1.00 94.00 74 ARG A CA 1
ATOM 557 C C . ARG A 1 74 ? 10.140 2.701 -15.637 1.00 94.00 74 ARG A C 1
ATOM 559 O O . ARG A 1 74 ? 9.220 2.608 -14.834 1.00 94.00 74 ARG A O 1
ATOM 566 N N . ALA A 1 75 ? 10.001 2.396 -16.929 1.00 95.31 75 ALA A N 1
ATOM 567 C CA . ALA A 1 75 ? 8.725 1.969 -17.504 1.00 95.31 75 ALA A CA 1
ATOM 568 C C . ALA A 1 75 ? 8.204 0.650 -16.904 1.00 95.31 75 ALA A C 1
ATOM 570 O O . ALA A 1 75 ? 6.992 0.465 -16.770 1.00 95.31 75 ALA A O 1
ATOM 571 N N . ASP A 1 76 ? 9.097 -0.276 -16.545 1.00 96.50 76 ASP A N 1
ATOM 572 C CA . ASP A 1 76 ? 8.701 -1.512 -15.873 1.00 96.50 76 ASP A CA 1
ATOM 573 C C . ASP A 1 76 ? 8.266 -1.266 -14.425 1.00 96.50 76 ASP A C 1
ATOM 575 O O . ASP A 1 76 ? 7.207 -1.740 -14.016 1.00 96.50 76 ASP A O 1
ATOM 579 N N . LEU A 1 77 ? 9.012 -0.454 -13.673 1.00 96.06 77 LEU A N 1
ATOM 580 C CA . LEU A 1 77 ? 8.639 -0.057 -12.315 1.00 96.06 77 LEU A CA 1
ATOM 581 C C . LEU A 1 77 ? 7.299 0.697 -12.289 1.00 96.06 77 LEU A C 1
ATOM 583 O O . LEU A 1 77 ? 6.469 0.414 -11.427 1.00 96.06 77 LEU A O 1
ATOM 587 N N . ASP A 1 78 ? 7.036 1.576 -13.259 1.00 96.31 78 ASP A N 1
ATOM 588 C CA . ASP A 1 78 ? 5.738 2.246 -13.415 1.00 96.31 78 ASP A CA 1
ATOM 589 C C . ASP A 1 78 ? 4.607 1.234 -13.662 1.00 96.31 78 ASP A C 1
ATOM 591 O O . ASP A 1 78 ? 3.526 1.329 -13.072 1.00 96.31 78 ASP A O 1
ATOM 595 N N . ARG A 1 79 ? 4.854 0.211 -14.492 1.00 96.31 79 ARG A N 1
ATOM 596 C CA . ARG A 1 79 ? 3.891 -0.875 -14.734 1.00 96.31 79 ARG A CA 1
ATOM 597 C C . ARG A 1 79 ? 3.642 -1.697 -13.469 1.00 96.31 79 ARG A C 1
ATOM 599 O O . ARG A 1 79 ? 2.493 -2.039 -13.187 1.00 96.31 79 ARG A O 1
ATOM 606 N N . GLN A 1 80 ? 4.687 -1.999 -12.701 1.00 96.25 80 GLN A N 1
ATOM 607 C CA . GLN A 1 80 ? 4.568 -2.699 -11.421 1.00 96.25 80 GLN A CA 1
ATOM 608 C C . GLN A 1 80 ? 3.768 -1.871 -10.408 1.00 96.25 80 GLN A C 1
ATOM 610 O O . GLN A 1 80 ? 2.872 -2.403 -9.752 1.00 96.25 80 GLN A O 1
ATOM 615 N N . LEU A 1 81 ? 4.026 -0.564 -10.318 1.00 96.00 81 LEU A N 1
ATOM 616 C CA . LEU A 1 81 ? 3.303 0.331 -9.417 1.00 96.00 81 LEU A CA 1
ATOM 617 C C . LEU A 1 81 ? 1.819 0.431 -9.800 1.00 96.00 81 LEU A C 1
ATOM 619 O O . LEU A 1 81 ? 0.951 0.348 -8.931 1.00 96.00 81 LEU A O 1
ATOM 623 N N . ALA A 1 82 ? 1.515 0.499 -11.100 1.00 95.31 82 ALA A N 1
ATOM 624 C CA . ALA A 1 82 ? 0.145 0.452 -11.604 1.00 95.31 82 ALA A CA 1
ATOM 625 C C . ALA A 1 82 ? -0.560 -0.881 -11.283 1.00 95.31 82 ALA A C 1
ATOM 627 O O . ALA A 1 82 ? -1.743 -0.877 -10.938 1.00 95.31 82 ALA A O 1
ATOM 628 N N . ALA A 1 83 ? 0.153 -2.011 -11.344 1.00 96.44 83 ALA A N 1
ATOM 629 C CA . ALA A 1 83 ? -0.386 -3.328 -10.995 1.00 96.44 83 ALA A CA 1
ATOM 630 C C . ALA A 1 83 ? -0.669 -3.480 -9.488 1.00 96.44 83 ALA A C 1
ATOM 632 O O . ALA A 1 83 ? -1.639 -4.135 -9.106 1.00 96.44 83 ALA A O 1
ATOM 633 N N . LEU A 1 84 ? 0.140 -2.848 -8.629 1.00 93.56 84 LEU A N 1
ATOM 634 C CA . LEU A 1 84 ? -0.092 -2.780 -7.178 1.00 93.56 84 LEU A CA 1
ATOM 635 C C . LEU A 1 84 ? -1.282 -1.879 -6.806 1.00 93.56 84 LEU A C 1
ATOM 637 O O . LEU A 1 84 ? -1.841 -2.003 -5.709 1.00 93.56 84 LEU A O 1
ATOM 641 N N . GLY A 1 85 ? -1.678 -0.996 -7.724 1.00 92.75 85 GLY A N 1
ATOM 642 C CA . GLY A 1 85 ? -2.842 -0.134 -7.606 1.00 92.75 85 GLY A CA 1
ATOM 643 C C . GLY A 1 85 ? -2.553 1.188 -6.882 1.00 92.75 85 GLY A C 1
ATOM 644 O O . GLY A 1 85 ? -1.422 1.680 -6.877 1.00 92.75 85 GLY A O 1
ATOM 645 N N . PRO A 1 86 ? -3.585 1.825 -6.301 1.00 93.69 86 PRO A N 1
ATOM 646 C CA . PRO A 1 86 ? -3.447 3.147 -5.704 1.00 93.69 86 PRO A CA 1
ATOM 647 C C . PRO A 1 86 ? -2.551 3.130 -4.461 1.00 93.69 86 PRO A C 1
ATOM 649 O O . PRO A 1 86 ? -2.355 2.092 -3.816 1.00 93.69 86 PRO A O 1
ATOM 652 N N . ALA A 1 87 ? -2.075 4.322 -4.089 1.00 91.81 87 ALA A N 1
ATOM 653 C CA . ALA A 1 87 ? -1.248 4.517 -2.906 1.00 91.81 87 ALA A CA 1
ATOM 654 C C . ALA A 1 87 ? -1.877 3.857 -1.659 1.00 91.81 87 ALA A C 1
ATOM 656 O O . ALA A 1 87 ? -3.076 4.025 -1.400 1.00 91.81 87 ALA A O 1
ATOM 657 N N . PRO A 1 88 ? -1.094 3.089 -0.881 1.00 90.38 88 PRO A N 1
ATOM 658 C CA . PRO A 1 88 ? -1.596 2.384 0.285 1.00 90.38 88 PRO A CA 1
ATOM 659 C C . PRO A 1 88 ? -2.083 3.359 1.359 1.00 90.38 88 PRO A C 1
ATOM 661 O O . PRO A 1 88 ? -1.540 4.448 1.553 1.00 90.38 88 PRO A O 1
ATOM 664 N N . ALA A 1 89 ? -3.110 2.938 2.099 1.00 90.00 89 ALA A N 1
ATOM 665 C CA . ALA A 1 89 ? -3.608 3.695 3.236 1.00 90.00 89 ALA A CA 1
ATOM 666 C C . ALA A 1 89 ? -2.505 3.883 4.289 1.00 90.00 89 ALA A C 1
ATOM 668 O O . ALA A 1 89 ? -1.732 2.967 4.570 1.00 90.00 89 ALA A O 1
ATOM 669 N N . THR A 1 90 ? -2.500 5.041 4.951 1.00 87.25 90 THR A N 1
ATOM 670 C CA . THR A 1 90 ? -1.479 5.427 5.941 1.00 87.25 90 THR A CA 1
ATOM 671 C C . THR A 1 90 ? -1.257 4.385 7.041 1.00 87.25 90 THR A C 1
ATOM 673 O O . THR A 1 90 ? -0.123 4.198 7.476 1.00 87.25 90 THR A O 1
ATOM 676 N N . ARG A 1 91 ? -2.309 3.668 7.466 1.00 83.50 91 ARG A N 1
ATOM 677 C CA . ARG A 1 91 ? -2.203 2.561 8.435 1.00 83.50 91 ARG A CA 1
ATOM 678 C C . ARG A 1 91 ? -1.414 1.369 7.896 1.00 83.50 91 ARG A C 1
ATOM 680 O O . ARG A 1 91 ? -0.563 0.859 8.617 1.00 83.50 91 ARG A O 1
ATOM 687 N N . ALA A 1 92 ? -1.660 0.954 6.656 1.00 85.12 92 ALA A N 1
ATOM 688 C CA . ALA A 1 92 ? -0.920 -0.143 6.036 1.00 85.12 92 ALA A CA 1
ATOM 689 C C . ALA A 1 92 ? 0.551 0.239 5.822 1.00 85.12 92 ALA A C 1
ATOM 691 O O . ALA A 1 92 ? 1.439 -0.542 6.146 1.00 85.12 92 ALA A O 1
ATOM 692 N N . SER A 1 93 ? 0.821 1.482 5.413 1.00 85.69 93 SER A N 1
ATOM 693 C CA . SER A 1 93 ? 2.189 2.001 5.282 1.00 85.69 93 SER A CA 1
ATOM 694 C C . SER A 1 93 ? 2.915 2.124 6.627 1.00 85.69 93 SER A C 1
ATOM 696 O O . SER A 1 93 ? 4.122 1.915 6.714 1.00 85.69 93 SER A O 1
ATOM 698 N N . ALA A 1 94 ? 2.207 2.483 7.703 1.00 84.88 94 ALA A N 1
ATOM 699 C CA . ALA A 1 94 ? 2.776 2.501 9.050 1.00 84.88 94 ALA A CA 1
ATOM 700 C C . ALA A 1 94 ? 3.090 1.083 9.551 1.00 84.88 94 ALA A C 1
ATOM 702 O O . ALA A 1 94 ? 4.164 0.864 10.104 1.00 84.88 94 ALA A O 1
ATOM 703 N N . ALA A 1 95 ? 2.194 0.125 9.307 1.00 84.75 95 ALA A N 1
ATOM 704 C CA . ALA A 1 95 ? 2.411 -1.277 9.651 1.00 84.75 95 ALA A CA 1
ATOM 705 C C . ALA A 1 95 ? 3.586 -1.890 8.867 1.00 84.75 95 ALA A C 1
ATOM 707 O O . ALA A 1 95 ? 4.403 -2.588 9.458 1.00 84.75 95 ALA A O 1
ATOM 708 N N . ALA A 1 96 ? 3.729 -1.567 7.578 1.00 87.38 96 ALA A N 1
ATOM 709 C CA . ALA A 1 96 ? 4.860 -1.997 6.752 1.00 87.38 96 ALA A CA 1
ATOM 710 C C . ALA A 1 96 ? 6.204 -1.492 7.290 1.00 87.38 96 ALA A C 1
ATOM 712 O O . ALA A 1 96 ? 7.145 -2.267 7.433 1.00 87.38 96 ALA A O 1
ATOM 713 N N . ARG A 1 97 ? 6.275 -0.214 7.681 1.00 83.44 97 ARG A N 1
ATOM 714 C CA . ARG A 1 97 ? 7.478 0.348 8.317 1.00 83.44 97 ARG A CA 1
ATOM 715 C C . ARG A 1 97 ? 7.799 -0.320 9.650 1.00 83.44 97 ARG A C 1
ATOM 717 O O . ARG A 1 97 ? 8.956 -0.608 9.917 1.00 83.44 97 ARG A O 1
ATOM 724 N N . ALA A 1 98 ? 6.784 -0.609 10.463 1.00 83.00 98 ALA A N 1
ATOM 725 C CA . ALA A 1 98 ? 6.982 -1.314 11.727 1.00 83.00 98 ALA A CA 1
ATOM 726 C C . ALA A 1 98 ? 7.465 -2.766 11.532 1.00 83.00 98 ALA A C 1
ATOM 728 O O . ALA A 1 98 ? 8.171 -3.287 12.390 1.00 83.00 98 ALA A O 1
ATOM 729 N N . ALA A 1 99 ? 7.107 -3.415 10.418 1.00 79.12 99 ALA A N 1
ATOM 730 C CA . ALA A 1 99 ? 7.563 -4.765 10.082 1.00 79.12 99 ALA A CA 1
ATOM 731 C C . ALA A 1 99 ? 9.033 -4.814 9.616 1.00 79.12 99 ALA A C 1
ATOM 733 O O . ALA A 1 99 ? 9.684 -5.850 9.751 1.00 79.12 99 ALA A O 1
ATOM 734 N N . HIS A 1 100 ? 9.566 -3.702 9.103 1.00 68.88 100 HIS A N 1
ATOM 735 C CA . HIS A 1 100 ? 10.953 -3.569 8.658 1.00 68.88 100 HIS A CA 1
ATOM 736 C C . HIS A 1 100 ? 11.626 -2.363 9.333 1.00 68.88 100 HIS A C 1
ATOM 738 O O . HIS A 1 100 ? 11.827 -1.333 8.683 1.00 68.88 100 HIS A O 1
ATOM 744 N N . PRO A 1 101 ? 11.969 -2.466 10.632 1.00 61.81 101 PRO A N 1
ATOM 745 C CA . PRO A 1 101 ? 12.675 -1.399 11.325 1.00 61.81 101 PRO A CA 1
ATOM 746 C C . PRO A 1 101 ? 14.021 -1.149 10.649 1.00 61.81 101 PRO A C 1
ATOM 748 O O . PRO A 1 101 ? 14.744 -2.081 10.283 1.00 61.81 101 PRO A O 1
ATOM 751 N N . THR A 1 102 ? 14.365 0.124 10.476 1.00 59.59 102 THR A N 1
ATOM 752 C CA . THR A 1 102 ? 15.683 0.479 9.951 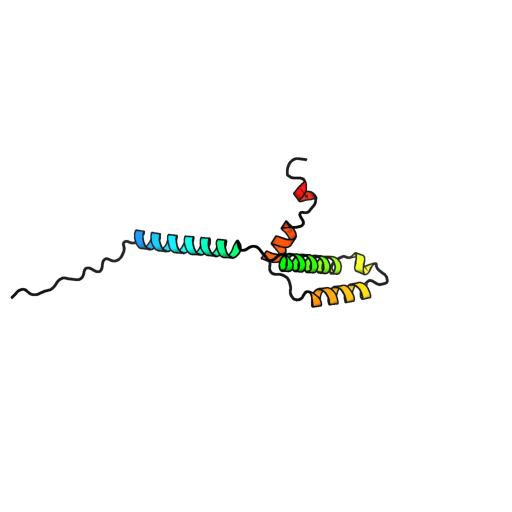1.00 59.59 102 THR A CA 1
ATOM 753 C C . THR A 1 102 ? 16.772 0.038 10.941 1.00 59.59 102 THR A C 1
ATOM 755 O O . THR A 1 102 ? 16.537 0.050 12.152 1.00 59.59 102 THR A O 1
ATOM 758 N N . PRO A 1 103 ? 17.983 -0.338 10.486 1.00 58.19 103 PRO A N 1
ATOM 759 C CA . PRO A 1 103 ? 19.050 -0.788 11.389 1.00 58.19 103 PRO A CA 1
ATOM 760 C C . PRO A 1 103 ? 19.420 0.250 12.466 1.00 58.19 103 PRO A C 1
ATOM 762 O O . PRO A 1 103 ? 19.858 -0.124 13.548 1.00 58.19 103 PRO A O 1
ATOM 765 N N . SER A 1 104 ? 19.175 1.540 12.208 1.00 54.00 104 SER A N 1
ATOM 766 C CA . SER A 1 104 ? 19.355 2.635 13.173 1.00 54.00 104 SER A CA 1
ATOM 767 C C . SER A 1 104 ? 18.331 2.605 14.324 1.00 54.00 104 SER A C 1
ATOM 769 O O . SER A 1 104 ? 18.663 2.919 15.462 1.00 54.00 104 SER A O 1
ATOM 771 N N . GLU A 1 105 ? 17.093 2.172 14.067 1.00 54.12 105 GLU A N 1
ATOM 772 C CA . GLU A 1 105 ? 16.049 2.031 15.098 1.00 54.12 105 GLU A CA 1
ATOM 773 C C . GLU A 1 105 ? 16.212 0.756 15.933 1.00 54.12 105 GLU A C 1
ATOM 775 O O . GLU A 1 105 ? 15.846 0.737 17.108 1.00 54.12 105 GLU A O 1
ATOM 780 N N . ALA A 1 106 ? 16.794 -0.299 15.357 1.00 54.94 106 ALA A N 1
ATOM 781 C CA . ALA A 1 106 ? 17.050 -1.557 16.058 1.00 54.94 106 ALA A CA 1
ATOM 782 C C . ALA A 1 106 ? 18.187 -1.462 17.096 1.00 54.94 106 ALA A C 1
ATOM 784 O O . ALA A 1 106 ? 18.266 -2.307 17.986 1.00 54.94 106 ALA A O 1
ATOM 785 N N . ALA A 1 107 ? 19.050 -0.444 16.999 1.00 59.91 107 ALA A N 1
ATOM 786 C CA . ALA A 1 107 ? 20.183 -0.254 17.906 1.00 59.91 107 ALA A CA 1
ATOM 787 C C . ALA A 1 107 ? 19.785 0.288 19.294 1.00 59.91 107 ALA A C 1
ATOM 789 O O . ALA A 1 107 ? 20.533 0.112 20.251 1.00 59.91 107 ALA A O 1
ATOM 790 N N . GLY A 1 108 ? 18.599 0.895 19.430 1.00 50.62 108 GLY A N 1
ATOM 791 C CA . GLY A 1 108 ? 18.147 1.522 20.674 1.00 50.62 108 GLY A CA 1
ATOM 792 C C . GLY A 1 108 ? 19.005 2.730 21.107 1.00 50.62 108 GLY A C 1
ATOM 793 O O . GLY A 1 108 ? 20.153 2.885 20.693 1.00 50.62 108 GLY A O 1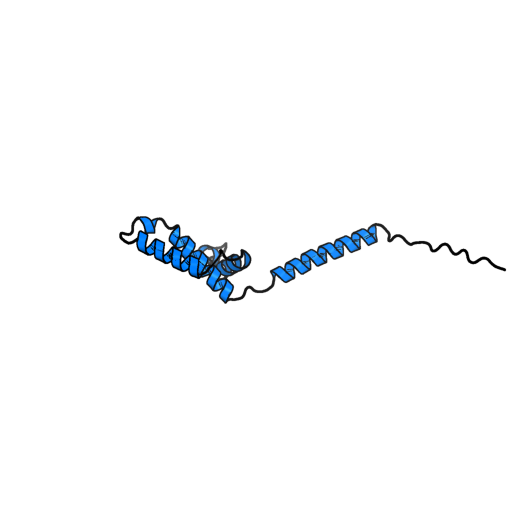
ATOM 794 N N . PRO A 1 109 ? 18.474 3.636 21.946 1.00 50.12 109 PRO A N 1
ATOM 795 C CA . PRO A 1 109 ? 19.269 4.716 22.520 1.00 50.12 109 PRO A CA 1
ATOM 796 C C . PRO A 1 109 ? 20.205 4.139 23.595 1.00 50.12 109 PRO A C 1
ATOM 798 O O . PRO A 1 109 ? 19.848 4.098 24.771 1.00 50.12 109 PRO A O 1
ATOM 801 N N . GLY A 1 110 ? 21.380 3.643 23.198 1.00 56.94 110 GLY A N 1
ATOM 802 C CA . GLY A 1 110 ? 22.361 3.119 24.156 1.00 56.94 110 GLY A CA 1
ATOM 803 C C . GLY A 1 110 ? 23.571 2.359 23.606 1.00 56.94 110 GLY A C 1
ATOM 804 O O . GLY A 1 110 ? 24.180 1.633 24.389 1.00 56.94 110 GLY A O 1
ATOM 805 N N . ALA A 1 111 ? 23.914 2.488 22.320 1.00 44.78 111 ALA A N 1
ATOM 806 C CA . ALA A 1 111 ? 25.181 1.982 21.777 1.00 44.78 111 ALA A CA 1
ATOM 807 C C . ALA A 1 111 ? 26.260 3.073 21.772 1.00 44.78 111 ALA A C 1
ATOM 809 O O . ALA A 1 111 ? 25.924 4.220 21.393 1.00 44.78 111 ALA A O 1
#

Foldseek 3Di:
DDDPPDPPPPPPPPPVVVVVVVVVVVVVVVVVVVVVLPPDDDVVLLVLLLLLVVLVVVLPDCVLVVDPCSVVSNVVSVVVNVVSPDHRDPSSNVVNCVVPPDPVVVVPPPD

Secondary structure (DSSP, 8-state):
-----------PPPHHHHHHHHHHHHHHHHHHHHHHHTSPPPHHHHHHHHHHHHHHHHHT-GGGTSSTTHHHHHHHHHHHHHHH-SPPPHHHHHHHHHHS--HHHHT-TT-

Sequence (111 aa):
MTDPRTPARRVLPPLPTVLLTVLVVLLAALGGWRLGAARPVPPDEVARADAWSRTETLLRHPSLEDLEEGAAVRADLDRQLAALGPAPATRASAAARAAHPTPSEAAGPGA

pLDDT: mean 78.66, std 16.38, range [40.44, 96.5]

Radius of gyration: 28.53 Å; chains: 1; bounding box: 89×30×65 Å